Protein AF-A6SYN7-F1 (afdb_monomer)

pLDDT: mean 85.11, std 13.33, range [52.31, 98.19]

Structure (mmCIF, N/CA/C/O backbone):
data_AF-A6SYN7-F1
#
_entry.id   AF-A6SYN7-F1
#
loop_
_atom_site.group_PDB
_atom_site.id
_atom_site.type_symbol
_atom_site.label_atom_id
_atom_site.label_alt_id
_atom_site.label_comp_id
_atom_site.label_asym_id
_atom_site.label_entity_id
_atom_site.label_seq_id
_atom_site.pdbx_PDB_ins_code
_atom_site.Cartn_x
_atom_site.Cartn_y
_atom_site.Cartn_z
_atom_site.occupancy
_atom_site.B_iso_or_equiv
_atom_site.auth_seq_id
_atom_site.auth_comp_id
_atom_site.aut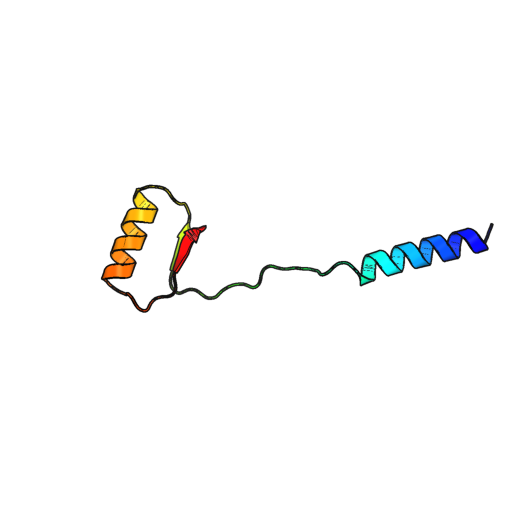h_asym_id
_atom_site.auth_atom_id
_atom_site.pdbx_PDB_model_num
ATOM 1 N N . MET A 1 1 ? 41.192 -40.427 -11.972 1.00 52.31 1 MET A N 1
ATOM 2 C CA . MET A 1 1 ? 40.293 -39.384 -12.522 1.00 52.31 1 MET A CA 1
ATOM 3 C C . MET A 1 1 ? 38.836 -39.515 -12.044 1.00 52.31 1 MET A C 1
ATOM 5 O O . MET A 1 1 ? 38.238 -38.493 -11.752 1.00 52.31 1 MET A O 1
ATOM 9 N N . PHE A 1 2 ? 38.288 -40.727 -11.855 1.00 56.38 2 PHE A N 1
ATOM 10 C CA . PHE A 1 2 ? 36.881 -40.952 -11.457 1.00 56.38 2 PHE A CA 1
ATOM 11 C C . PHE A 1 2 ? 36.428 -40.352 -10.106 1.00 56.38 2 PHE A C 1
ATOM 13 O O . PHE A 1 2 ? 35.311 -39.862 -10.018 1.00 56.38 2 PHE A O 1
ATOM 20 N N . LYS A 1 3 ? 37.275 -40.312 -9.063 1.00 58.62 3 LYS A N 1
ATOM 21 C CA . LYS A 1 3 ? 36.887 -39.780 -7.733 1.00 58.62 3 LYS A CA 1
ATOM 22 C C . LYS A 1 3 ? 36.566 -38.274 -7.724 1.00 58.62 3 LYS A C 1
ATOM 24 O O . LYS A 1 3 ? 35.725 -37.841 -6.947 1.00 58.62 3 LYS A O 1
ATOM 29 N N . LYS A 1 4 ? 37.195 -37.487 -8.609 1.00 60.66 4 LYS A N 1
ATOM 30 C CA . LYS A 1 4 ? 36.985 -36.029 -8.698 1.00 60.66 4 LYS A CA 1
ATOM 31 C C . LYS A 1 4 ? 35.624 -35.678 -9.317 1.00 60.66 4 LYS A C 1
ATOM 33 O O . LYS A 1 4 ? 35.041 -34.659 -8.968 1.00 60.66 4 LYS A O 1
ATOM 38 N N . ASN A 1 5 ? 35.095 -36.554 -10.175 1.00 62.94 5 ASN A N 1
ATOM 39 C CA . ASN A 1 5 ? 33.806 -36.349 -10.836 1.00 62.94 5 ASN A CA 1
ATOM 40 C C . ASN A 1 5 ? 32.626 -36.585 -9.884 1.00 62.94 5 ASN A C 1
ATOM 42 O O . ASN A 1 5 ? 31.650 -35.850 -9.957 1.00 62.94 5 ASN A O 1
ATOM 46 N N . TYR A 1 6 ? 32.729 -37.535 -8.945 1.00 74.12 6 TYR A N 1
ATOM 47 C CA . TYR A 1 6 ? 31.692 -37.733 -7.923 1.00 74.12 6 TYR A CA 1
ATOM 48 C C . TYR A 1 6 ? 31.552 -36.517 -7.006 1.00 74.12 6 TYR A C 1
ATOM 50 O O . TYR A 1 6 ? 30.437 -36.113 -6.703 1.00 74.12 6 TYR A O 1
ATOM 58 N N . LEU A 1 7 ? 32.672 -35.890 -6.629 1.00 76.19 7 LEU A N 1
ATOM 59 C CA . LEU A 1 7 ? 32.663 -34.667 -5.826 1.00 76.19 7 LEU A CA 1
ATOM 60 C C . LEU A 1 7 ? 31.965 -33.510 -6.561 1.00 76.19 7 LEU A C 1
ATOM 62 O O . LEU A 1 7 ? 31.167 -32.793 -5.967 1.00 76.19 7 LEU A O 1
ATOM 66 N N . ALA A 1 8 ? 32.230 -33.359 -7.862 1.00 78.31 8 ALA A N 1
ATOM 67 C CA . ALA A 1 8 ? 31.594 -32.333 -8.686 1.00 78.31 8 ALA A CA 1
ATOM 68 C C . ALA A 1 8 ? 30.081 -32.569 -8.848 1.00 78.31 8 ALA A C 1
ATOM 70 O O . ALA A 1 8 ? 29.300 -31.627 -8.747 1.00 78.31 8 ALA A O 1
ATOM 71 N N . ILE A 1 9 ? 29.658 -33.823 -9.039 1.00 80.56 9 ILE A N 1
ATOM 72 C CA . ILE A 1 9 ? 28.238 -34.188 -9.157 1.00 80.56 9 ILE A CA 1
ATOM 73 C C . ILE A 1 9 ? 27.508 -33.973 -7.82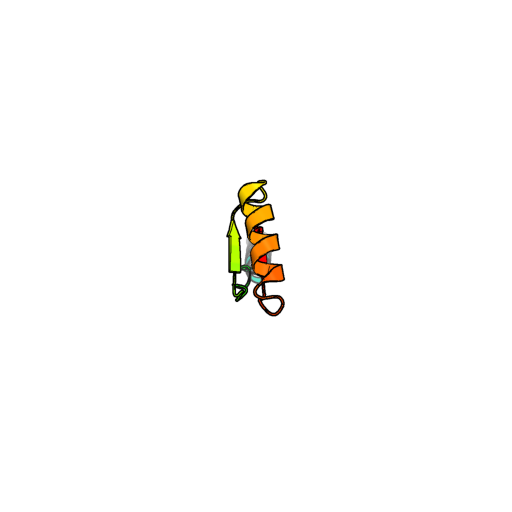6 1.00 80.56 9 ILE A C 1
ATOM 75 O O . ILE A 1 9 ? 26.412 -33.420 -7.816 1.00 80.56 9 ILE A O 1
ATOM 79 N N . PHE A 1 10 ? 28.124 -34.338 -6.698 1.00 80.38 10 PHE A N 1
ATOM 80 C CA . PHE A 1 10 ? 27.562 -34.067 -5.373 1.00 80.38 10 PHE A CA 1
ATOM 81 C C . PHE A 1 10 ? 27.415 -32.568 -5.105 1.00 80.38 10 PHE A C 1
ATOM 83 O O . PHE A 1 10 ? 26.375 -32.149 -4.608 1.00 80.38 10 PHE A O 1
ATOM 90 N N . GLY A 1 11 ? 28.414 -31.761 -5.477 1.00 81.56 11 GLY A N 1
ATOM 91 C CA . GLY A 1 11 ? 28.324 -30.303 -5.384 1.00 81.56 11 GLY A CA 1
ATOM 92 C C . GLY A 1 11 ? 27.179 -29.737 -6.227 1.00 81.56 11 GLY A C 1
ATOM 93 O O . GLY A 1 11 ? 26.409 -28.918 -5.740 1.00 81.56 11 GLY A O 1
ATOM 94 N N . PHE A 1 12 ? 27.010 -30.235 -7.453 1.00 79.69 12 PHE A N 1
ATOM 95 C CA . PHE A 1 12 ? 25.938 -29.805 -8.352 1.00 79.69 12 PHE A CA 1
ATOM 96 C C . PHE A 1 12 ? 24.539 -30.174 -7.832 1.00 79.69 12 PHE A C 1
ATOM 98 O O . PHE A 1 12 ? 23.635 -29.340 -7.836 1.00 79.69 12 PHE A O 1
ATOM 105 N N . ILE A 1 13 ? 24.365 -31.398 -7.321 1.00 81.69 13 ILE A N 1
ATOM 106 C CA . ILE A 1 13 ? 23.107 -31.838 -6.696 1.00 81.69 13 ILE A CA 1
ATOM 107 C C . ILE A 1 13 ? 22.822 -31.017 -5.435 1.00 81.69 13 ILE A C 1
ATOM 109 O O . ILE A 1 13 ? 21.688 -30.595 -5.225 1.00 81.69 13 ILE A O 1
ATOM 113 N N . PHE A 1 14 ? 23.841 -30.735 -4.622 1.00 79.25 14 PHE A N 1
ATOM 114 C CA . PHE A 1 14 ? 23.687 -29.913 -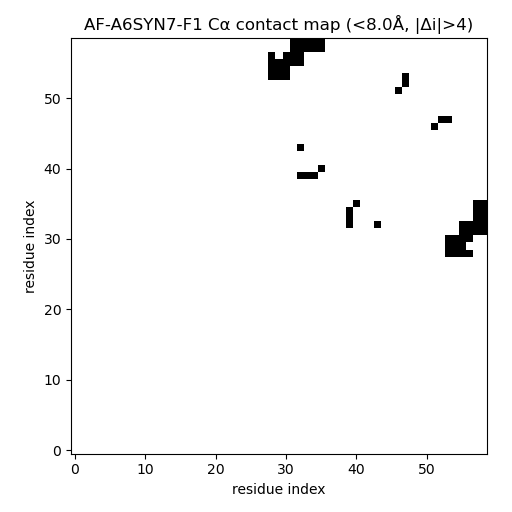3.425 1.00 79.25 14 PHE A CA 1
ATOM 115 C C . PHE A 1 14 ? 23.215 -28.494 -3.768 1.00 79.25 14 PHE A C 1
ATOM 117 O O . PHE A 1 14 ? 22.317 -27.977 -3.112 1.00 79.25 14 PHE A O 1
ATOM 124 N N . THR A 1 15 ? 23.732 -27.883 -4.838 1.00 73.88 15 THR A N 1
ATOM 125 C CA . THR A 1 15 ? 23.255 -26.567 -5.294 1.00 73.88 15 THR A CA 1
ATOM 126 C C . THR A 1 15 ? 21.800 -26.606 -5.768 1.00 73.88 15 THR A C 1
ATOM 128 O O . THR A 1 15 ? 21.044 -25.703 -5.428 1.00 73.88 15 THR A O 1
ATOM 131 N N . LEU A 1 16 ? 21.379 -27.655 -6.484 1.00 75.69 16 LEU A N 1
ATOM 132 C CA . LEU A 1 16 ? 19.985 -27.805 -6.930 1.00 75.69 16 LEU A CA 1
ATOM 133 C C . LEU A 1 16 ? 18.997 -28.030 -5.774 1.00 75.69 16 LEU A C 1
ATOM 135 O O . LEU A 1 16 ? 17.851 -27.601 -5.858 1.00 75.69 16 LEU A O 1
ATOM 139 N N . VAL A 1 17 ? 19.424 -28.698 -4.700 1.00 74.62 17 VAL A N 1
ATOM 140 C CA . VAL A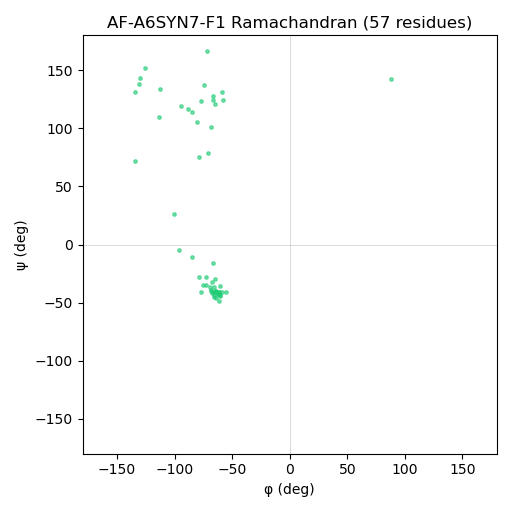 1 17 ? 18.576 -28.965 -3.523 1.00 74.62 17 VAL A CA 1
ATOM 141 C C . VAL A 1 17 ? 18.465 -27.738 -2.607 1.00 74.62 17 VAL A C 1
ATOM 143 O O . VAL A 1 17 ? 17.464 -27.584 -1.913 1.00 74.62 17 VAL A O 1
ATOM 146 N N . VAL A 1 18 ? 19.473 -26.859 -2.599 1.00 73.75 18 VAL A N 1
ATOM 147 C CA . VAL A 1 18 ? 19.578 -25.746 -1.636 1.00 73.75 18 VAL A CA 1
ATOM 148 C C . VAL A 1 18 ? 19.038 -24.417 -2.178 1.00 73.75 18 VAL A C 1
ATOM 150 O O . VAL A 1 18 ? 18.944 -23.461 -1.418 1.00 73.75 18 VAL A O 1
ATOM 153 N N . THR A 1 19 ? 18.624 -24.311 -3.444 1.00 70.50 19 THR A N 1
ATOM 154 C CA . THR A 1 19 ? 17.946 -23.094 -3.925 1.00 70.50 19 THR A CA 1
ATOM 155 C C . THR A 1 19 ? 16.470 -23.101 -3.517 1.00 70.50 19 THR A C 1
ATOM 157 O O . THR A 1 19 ? 15.688 -23.816 -4.151 1.00 70.50 19 THR A O 1
ATOM 160 N N . PRO A 1 20 ? 16.027 -22.307 -2.520 1.00 66.75 20 PRO A N 1
ATOM 161 C CA . PRO A 1 20 ? 14.606 -22.057 -2.371 1.00 66.75 20 PRO A CA 1
ATOM 162 C C . PRO A 1 20 ? 14.147 -21.289 -3.613 1.00 66.75 20 PRO A C 1
ATOM 164 O O . PRO A 1 20 ? 14.650 -20.205 -3.911 1.00 66.75 20 PRO A O 1
ATOM 167 N N . LEU A 1 21 ? 13.193 -21.851 -4.350 1.00 61.28 21 LEU A N 1
ATOM 168 C CA . LEU A 1 21 ? 12.464 -21.132 -5.386 1.00 61.28 21 LEU A CA 1
ATOM 169 C C . LEU A 1 21 ? 11.535 -20.139 -4.666 1.00 61.28 21 LEU A C 1
ATOM 171 O O . LEU A 1 21 ? 10.369 -20.426 -4.414 1.00 61.28 21 LEU A O 1
ATOM 175 N N . HIS A 1 22 ? 12.085 -19.012 -4.212 1.00 64.56 22 HIS A N 1
ATOM 176 C CA . HIS A 1 22 ? 11.350 -18.002 -3.452 1.00 64.56 22 HIS A CA 1
ATOM 177 C C . HIS A 1 22 ? 10.515 -17.161 -4.426 1.00 64.56 22 HIS A C 1
ATOM 179 O O . HIS A 1 22 ? 10.876 -16.044 -4.795 1.00 64.56 22 HIS A O 1
ATOM 185 N N . ALA A 1 23 ? 9.414 -17.732 -4.911 1.00 69.94 23 ALA A N 1
ATOM 186 C CA . ALA A 1 23 ? 8.360 -16.928 -5.507 1.00 69.94 23 ALA A CA 1
ATOM 187 C C . ALA A 1 23 ? 7.755 -16.078 -4.383 1.00 69.94 23 ALA A C 1
ATOM 189 O O . ALA A 1 23 ? 7.357 -16.622 -3.354 1.00 69.94 23 ALA A O 1
ATOM 190 N N . ALA A 1 24 ? 7.726 -14.755 -4.555 1.00 72.69 24 ALA A N 1
ATOM 191 C CA . ALA A 1 24 ? 7.016 -13.892 -3.623 1.00 72.69 24 ALA A CA 1
ATOM 192 C C . ALA A 1 24 ? 5.548 -14.335 -3.593 1.00 72.69 24 ALA A C 1
ATOM 194 O O . ALA A 1 24 ? 4.908 -14.437 -4.643 1.00 72.69 24 ALA A O 1
ATOM 195 N N . GLU A 1 25 ? 5.034 -14.651 -2.406 1.00 77.00 25 GLU A N 1
ATOM 196 C CA . GLU A 1 25 ? 3.628 -15.001 -2.256 1.00 77.00 25 GLU A CA 1
ATOM 197 C C . GLU A 1 25 ? 2.768 -13.833 -2.748 1.00 77.00 25 GLU A C 1
ATOM 199 O O . GLU A 1 25 ? 3.002 -12.676 -2.390 1.00 77.00 25 GLU A O 1
ATOM 204 N N . VAL A 1 26 ? 1.776 -14.133 -3.590 1.00 79.44 26 VAL A N 1
ATOM 205 C CA . VAL A 1 26 ? 0.818 -13.125 -4.047 1.00 79.44 26 VAL A CA 1
ATOM 206 C C . VAL A 1 26 ? -0.032 -12.730 -2.848 1.00 79.44 26 VAL A C 1
ATOM 208 O O . VAL A 1 26 ? -0.954 -13.451 -2.456 1.00 79.44 26 VAL A O 1
ATOM 211 N N . LYS A 1 27 ? 0.287 -11.580 -2.258 1.00 84.81 27 LYS A N 1
ATOM 212 C CA . LYS A 1 27 ? -0.529 -10.990 -1.206 1.00 84.81 27 LYS A CA 1
ATOM 213 C C . LYS A 1 27 ? -1.860 -10.562 -1.802 1.00 84.81 27 LYS A C 1
ATOM 215 O O . LYS A 1 27 ? -1.919 -9.856 -2.806 1.00 84.81 27 LYS A O 1
ATOM 220 N N . LYS A 1 28 ? -2.941 -11.011 -1.174 1.00 92.94 28 LYS A N 1
ATOM 221 C CA . LYS A 1 28 ? -4.278 -10.516 -1.480 1.00 92.94 28 LYS A CA 1
ATOM 222 C C . LYS A 1 28 ? -4.491 -9.253 -0.664 1.00 92.94 28 LYS A C 1
ATOM 224 O O . LYS A 1 28 ? -4.509 -9.326 0.561 1.00 92.94 28 LYS A O 1
ATOM 229 N N . VAL A 1 29 ? -4.616 -8.134 -1.362 1.00 95.00 29 VAL A N 1
ATOM 230 C CA . VAL A 1 29 ? -4.954 -6.828 -0.799 1.00 95.00 29 VAL A CA 1
ATOM 231 C C . VAL A 1 29 ? -6.167 -6.277 -1.535 1.00 95.00 29 VAL A C 1
ATOM 233 O O . VAL A 1 29 ? -6.386 -6.612 -2.702 1.00 95.00 29 VAL A O 1
ATOM 236 N N . ASP A 1 30 ? -6.947 -5.445 -0.859 1.00 97.00 30 ASP A N 1
ATOM 237 C CA . ASP A 1 30 ? -8.131 -4.810 -1.442 1.00 97.00 30 ASP A CA 1
ATOM 238 C C . ASP A 1 30 ? -7.724 -3.717 -2.441 1.00 97.00 30 ASP A C 1
ATOM 240 O O . ASP A 1 30 ? -8.359 -3.549 -3.483 1.00 97.00 30 ASP A O 1
ATOM 244 N N . VAL A 1 31 ? -6.616 -3.013 -2.164 1.00 96.12 31 VAL A N 1
ATOM 245 C CA . VAL A 1 31 ? -6.054 -1.987 -3.053 1.00 96.12 31 VAL A CA 1
ATOM 246 C C . VAL A 1 31 ? -4.543 -2.147 -3.189 1.00 96.12 31 VAL A C 1
ATOM 248 O O . VAL A 1 31 ? -3.811 -2.211 -2.203 1.00 96.12 31 VAL A O 1
ATOM 251 N N . MET A 1 32 ? -4.065 -2.127 -4.433 1.00 94.88 32 MET A N 1
ATOM 252 C CA . MET A 1 32 ? -2.642 -2.044 -4.754 1.00 94.88 32 MET A CA 1
ATOM 253 C C . MET A 1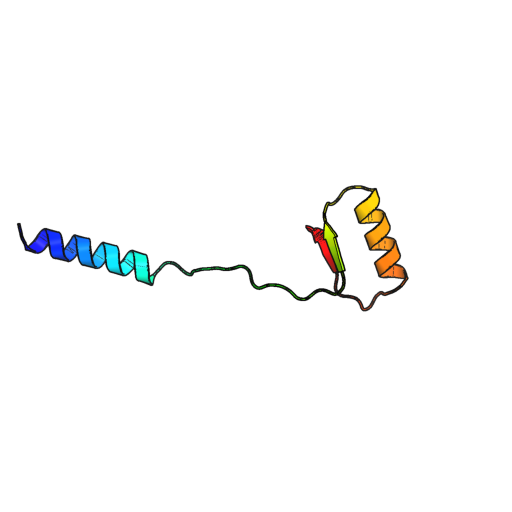 32 ? -2.351 -0.707 -5.443 1.00 94.88 32 MET A C 1
ATOM 255 O O . MET A 1 32 ? -2.771 -0.475 -6.579 1.00 94.88 32 MET A O 1
ATOM 259 N N . LEU A 1 33 ? -1.653 0.184 -4.740 1.00 95.06 33 LEU A N 1
ATOM 260 C CA . LEU A 1 33 ? -1.239 1.491 -5.245 1.00 95.06 33 LEU A CA 1
ATOM 261 C C . LEU A 1 33 ? 0.113 1.358 -5.944 1.00 95.06 33 LEU A C 1
ATOM 263 O O . LEU A 1 33 ? 1.115 1.031 -5.316 1.00 95.06 33 LEU A O 1
ATOM 267 N N . ILE A 1 34 ? 0.149 1.629 -7.246 1.00 94.44 34 ILE A N 1
ATOM 268 C CA . ILE A 1 34 ? 1.389 1.596 -8.024 1.00 94.44 34 ILE A CA 1
ATOM 269 C C . ILE A 1 34 ? 1.977 3.010 -8.075 1.00 94.44 34 ILE A C 1
ATOM 271 O O . ILE A 1 34 ? 1.357 3.943 -8.598 1.00 94.44 34 ILE A O 1
ATOM 275 N N . GLY A 1 35 ? 3.190 3.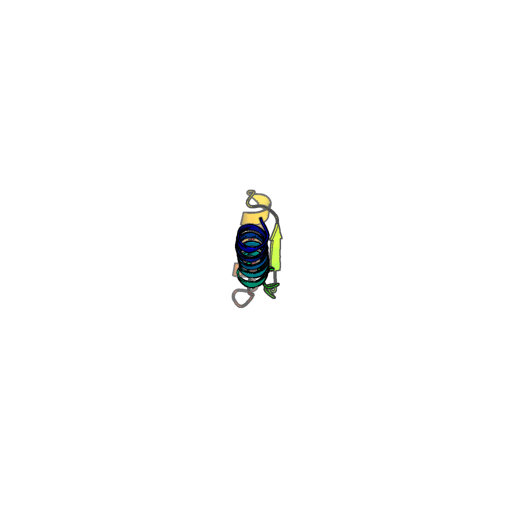152 -7.549 1.00 93.31 35 GLY A N 1
ATOM 276 C CA . GLY A 1 35 ? 3.942 4.395 -7.464 1.00 93.31 35 GLY A CA 1
ATOM 277 C C . GLY A 1 35 ? 3.652 5.205 -6.196 1.00 93.31 35 GLY A C 1
ATOM 278 O O . GLY A 1 35 ? 2.514 5.335 -5.757 1.00 93.31 35 GLY A O 1
ATOM 279 N N . GLY A 1 36 ? 4.701 5.827 -5.648 1.00 93.94 36 GLY A N 1
ATOM 280 C CA . GLY A 1 36 ? 4.660 6.690 -4.455 1.00 93.94 36 GLY A CA 1
ATOM 281 C C . GLY A 1 36 ? 4.672 8.195 -4.747 1.00 93.94 36 GLY A C 1
ATOM 282 O O . GLY A 1 36 ? 5.162 8.983 -3.941 1.00 93.94 36 GLY A O 1
ATOM 283 N N . GLY A 1 37 ? 4.198 8.609 -5.925 1.00 97.12 37 GLY A N 1
ATOM 284 C CA . GLY A 1 37 ? 4.076 10.026 -6.277 1.00 97.12 37 GLY A CA 1
ATOM 285 C C . GLY A 1 37 ? 2.942 10.716 -5.515 1.00 97.12 37 GLY A C 1
ATOM 286 O O . GLY A 1 37 ? 2.065 10.057 -4.961 1.00 97.12 37 GLY A O 1
ATOM 287 N N . ILE A 1 38 ? 2.915 12.055 -5.537 1.00 97.06 38 ILE A N 1
ATOM 288 C CA . ILE A 1 38 ? 1.926 12.835 -4.773 1.00 97.06 38 ILE A CA 1
ATOM 289 C C . ILE A 1 38 ? 0.483 12.430 -5.092 1.00 97.06 38 ILE A C 1
ATOM 291 O O . ILE A 1 38 ? -0.311 12.261 -4.181 1.00 97.06 38 ILE A O 1
ATOM 295 N N . MET A 1 39 ? 0.160 12.174 -6.361 1.00 95.62 39 MET A N 1
ATOM 296 C CA . MET A 1 39 ? -1.186 11.761 -6.764 1.00 95.62 39 MET A CA 1
ATOM 297 C C . MET A 1 39 ? -1.584 10.405 -6.166 1.00 95.62 39 MET A C 1
ATOM 299 O O . MET A 1 39 ? -2.679 10.281 -5.623 1.00 95.62 39 MET A O 1
ATOM 303 N N . SER A 1 40 ? -0.692 9.410 -6.221 1.00 96.56 40 SER A N 1
ATOM 304 C CA . SER A 1 40 ? -0.946 8.076 -5.665 1.00 96.56 40 SER A CA 1
ATOM 305 C C . SER A 1 40 ? -1.025 8.102 -4.138 1.00 96.56 40 SER A C 1
ATOM 307 O O . SER A 1 40 ? -1.905 7.470 -3.559 1.00 96.56 40 SER A O 1
ATOM 309 N N . ALA A 1 41 ? -0.160 8.878 -3.479 1.00 95.69 41 ALA A N 1
ATOM 310 C CA . ALA A 1 41 ? -0.192 9.049 -2.029 1.00 95.69 41 ALA A CA 1
ATOM 311 C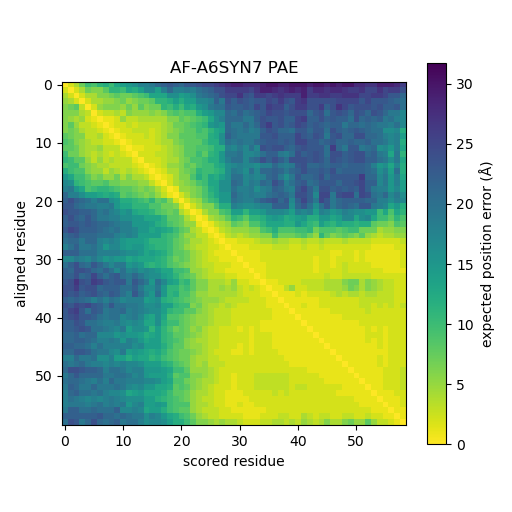 C . ALA A 1 41 ? -1.471 9.767 -1.568 1.00 95.69 41 ALA A C 1
ATOM 313 O O . ALA A 1 41 ? -2.125 9.313 -0.632 1.00 95.69 41 ALA A O 1
ATOM 314 N N . THR A 1 42 ? -1.872 10.850 -2.247 1.00 97.38 42 THR A N 1
ATOM 315 C CA . THR A 1 42 ? -3.122 11.562 -1.942 1.00 97.38 42 THR A CA 1
ATOM 316 C C . THR A 1 42 ? -4.338 10.656 -2.124 1.00 97.38 42 THR A C 1
ATOM 318 O O . THR A 1 42 ? -5.211 10.645 -1.258 1.00 97.38 42 THR A O 1
ATOM 321 N N . LEU A 1 43 ? -4.379 9.857 -3.195 1.00 97.25 43 LEU A N 1
ATOM 322 C CA . LEU A 1 43 ? -5.438 8.867 -3.392 1.00 97.25 43 LEU A CA 1
ATOM 323 C C . LEU A 1 43 ? -5.465 7.827 -2.262 1.00 97.25 43 LEU A C 1
ATOM 325 O O . LEU A 1 43 ? -6.539 7.527 -1.750 1.00 97.25 43 LEU A O 1
ATOM 329 N N . GLY A 1 44 ? -4.305 7.315 -1.841 1.00 96.94 44 GLY A N 1
ATOM 330 C CA . GLY A 1 44 ? -4.212 6.364 -0.730 1.00 96.94 44 GLY A CA 1
ATOM 331 C C . GLY A 1 44 ? -4.767 6.914 0.585 1.00 96.94 44 GLY A C 1
ATOM 332 O O . GLY A 1 44 ? -5.497 6.211 1.277 1.00 96.94 44 GLY A O 1
ATOM 333 N N . ILE A 1 45 ? -4.498 8.188 0.891 1.00 97.00 45 ILE A N 1
ATOM 334 C CA . ILE A 1 45 ? -5.085 8.866 2.058 1.00 97.00 45 ILE A CA 1
ATOM 335 C C . ILE A 1 45 ? -6.612 8.914 1.940 1.00 97.00 45 ILE A C 1
ATOM 337 O O . ILE A 1 45 ? -7.307 8.535 2.875 1.00 97.00 45 ILE A O 1
ATOM 341 N N . TRP A 1 46 ? -7.146 9.333 0.789 1.00 97.94 46 TRP A N 1
ATOM 342 C CA . TRP A 1 46 ? -8.598 9.419 0.594 1.00 97.94 46 TRP A CA 1
ATOM 343 C C . TRP A 1 46 ? -9.282 8.057 0.731 1.00 97.94 46 TRP A C 1
ATOM 345 O O . TRP A 1 46 ? -10.339 7.965 1.348 1.00 97.94 46 TRP A O 1
ATOM 355 N N . LEU A 1 47 ? -8.675 6.999 0.190 1.00 97.69 47 LEU A N 1
ATOM 356 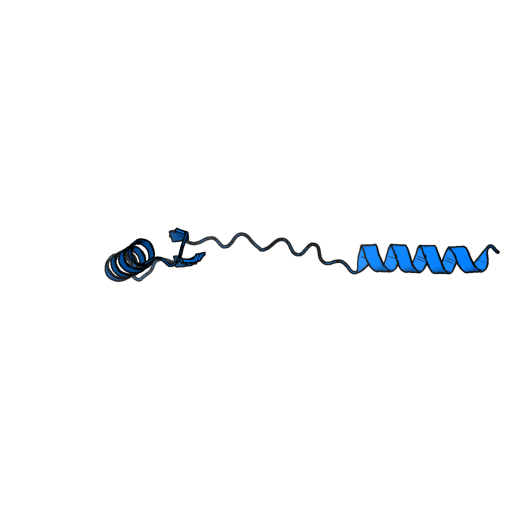C CA . LEU A 1 47 ? -9.192 5.637 0.324 1.00 97.69 47 LEU A CA 1
ATOM 357 C C . LEU A 1 47 ? -9.158 5.152 1.776 1.00 97.69 47 LEU A C 1
ATOM 359 O O . LEU A 1 47 ? -10.093 4.484 2.198 1.00 97.69 47 LEU A O 1
ATOM 363 N N . ASN A 1 48 ? -8.138 5.518 2.553 1.00 97.12 48 ASN A N 1
ATOM 364 C CA . ASN A 1 48 ? -8.066 5.156 3.969 1.00 97.12 48 ASN A CA 1
ATOM 365 C C . ASN A 1 48 ? -9.110 5.876 4.826 1.00 97.12 48 ASN A C 1
ATOM 367 O O . ASN A 1 48 ? -9.669 5.265 5.730 1.00 97.12 48 ASN A O 1
ATOM 371 N N . GLU A 1 49 ? -9.405 7.137 4.518 1.00 98.12 49 GLU A N 1
ATOM 372 C CA . GLU A 1 49 ? -10.466 7.887 5.199 1.00 98.12 49 GLU A CA 1
ATOM 373 C C . GLU A 1 49 ? -11.863 7.339 4.870 1.00 98.12 49 GLU A C 1
ATOM 375 O O . GLU A 1 49 ? -12.728 7.271 5.742 1.00 98.12 49 GLU A O 1
ATOM 380 N N . LEU A 1 50 ? -12.096 6.937 3.616 1.00 98.19 50 LEU A N 1
ATOM 381 C CA . LEU A 1 50 ? -13.385 6.391 3.178 1.00 98.19 50 LEU A CA 1
ATOM 382 C C . LEU A 1 50 ? -13.592 4.939 3.631 1.00 98.19 50 LEU A C 1
ATOM 384 O O . LEU A 1 50 ? -14.690 4.585 4.052 1.00 98.19 50 LEU A O 1
ATOM 388 N N . GLU A 1 51 ? -12.548 4.113 3.550 1.00 98.00 51 GLU A N 1
ATOM 389 C CA . GLU A 1 51 ? -12.584 2.669 3.802 1.00 98.00 51 GLU A CA 1
ATOM 390 C C . GLU A 1 51 ? -11.401 2.242 4.697 1.00 98.00 51 GLU A C 1
ATOM 392 O O . GLU A 1 51 ? -10.455 1.581 4.253 1.00 98.00 51 GLU A O 1
ATOM 397 N N . PRO A 1 52 ? -11.426 2.589 5.997 1.00 96.81 52 PRO A N 1
ATOM 398 C CA . PRO A 1 52 ? -10.308 2.347 6.916 1.00 96.81 52 PRO A CA 1
ATOM 399 C C . PRO A 1 52 ? -10.035 0.861 7.192 1.00 96.81 52 PRO A C 1
ATOM 401 O O . PRO A 1 52 ? -8.979 0.513 7.716 1.00 96.81 52 PRO A O 1
ATOM 404 N N . GLY A 1 53 ? -10.985 -0.022 6.869 1.00 97.56 53 GLY A N 1
ATOM 405 C CA . GLY A 1 53 ? -10.843 -1.469 7.040 1.00 97.56 53 GLY A CA 1
ATOM 406 C C . GLY A 1 53 ? -10.135 -2.177 5.884 1.00 97.56 53 GLY A C 1
ATOM 407 O O . GLY A 1 53 ? -9.820 -3.359 6.020 1.00 97.56 53 GLY A O 1
ATOM 408 N N . TRP A 1 54 ? -9.905 -1.500 4.756 1.00 97.81 54 TRP A N 1
ATOM 409 C CA . TRP A 1 54 ? -9.284 -2.117 3.587 1.00 97.81 54 TRP A CA 1
ATOM 410 C C . TRP A 1 54 ? -7.787 -2.323 3.777 1.00 97.81 54 TRP A C 1
ATOM 412 O O . TRP A 1 54 ? -7.051 -1.448 4.242 1.00 97.81 54 TRP A O 1
ATOM 422 N N . SER A 1 55 ? -7.326 -3.492 3.350 1.00 96.62 55 SER A N 1
ATOM 423 C CA . SER A 1 55 ? -5.909 -3.798 3.235 1.00 96.62 55 SER A CA 1
ATOM 424 C C . SER A 1 55 ? -5.336 -3.133 1.980 1.00 96.62 55 SER A C 1
ATOM 426 O O . SER A 1 55 ? -5.825 -3.337 0.868 1.00 96.62 55 SER A O 1
ATOM 428 N N . MET A 1 56 ? -4.301 -2.310 2.156 1.00 95.62 56 MET A N 1
ATOM 429 C CA . MET A 1 56 ? -3.690 -1.542 1.069 1.00 95.62 56 MET A CA 1
ATOM 430 C C . MET A 1 56 ? -2.172 -1.704 1.067 1.00 95.62 56 MET A C 1
ATOM 432 O O . MET A 1 56 ? -1.537 -1.658 2.121 1.00 95.62 56 MET A O 1
ATOM 436 N N . GLU A 1 57 ? -1.588 -1.863 -0.119 1.00 94.44 57 GLU A N 1
ATOM 437 C CA . GLU A 1 57 ? -0.136 -1.962 -0.317 1.00 94.44 57 GLU A CA 1
ATOM 438 C C . GLU A 1 57 ? 0.314 -0.997 -1.417 1.00 94.44 57 GLU A C 1
ATOM 440 O O . GLU A 1 57 ? -0.399 -0.781 -2.399 1.00 94.44 57 GLU A O 1
ATOM 445 N N . MET A 1 58 ? 1.494 -0.399 -1.238 1.00 93.62 58 MET A N 1
ATOM 446 C CA . MET A 1 58 ? 2.117 0.492 -2.214 1.00 93.62 58 MET A CA 1
ATOM 447 C C . MET A 1 58 ? 3.379 -0.158 -2.775 1.00 93.62 58 MET A C 1
ATOM 449 O O . MET A 1 58 ? 4.192 -0.675 -2.006 1.00 93.62 58 MET A O 1
ATOM 453 N N . VAL A 1 59 ? 3.528 -0.107 -4.099 1.00 91.12 59 VAL A N 1
ATOM 454 C CA . VAL A 1 59 ? 4.679 -0.638 -4.848 1.00 91.12 59 VAL A CA 1
ATOM 455 C C . VAL A 1 59 ? 5.409 0.485 -5.566 1.00 91.12 59 VAL A C 1
ATOM 457 O O . VAL A 1 59 ? 4.724 1.318 -6.202 1.00 91.12 59 VAL A O 1
#

Nearest PDB structures (foldseek):
  8btn-assembly1_A  TM=3.420E-01  e=2.467E+00  Bacillus cereus MSX-D12
  8btn-assembly1_B  TM=4.143E-01  e=6.110E+00  Bacillus cereus MSX-D12

Secondary structure (DSSP, 8-state):
-HHHHHHHHHHHHHHHHH----PPP----SEEE---SHHHHHHHHHHHHH-TTS-EEE-

Sequence (59 aa):
MFKKNYLAIFGFIFTLVVTPLHAAEVKKVDVMLIGGGIMSATLGIWLNELEPGWSMEMV

Foldseek 3Di:
DVVVVVVVVVVVVVVVVPDDPPDPPPDDWPEEQEDDDPVSVVVVVVCCVVPVPTGYDYD

Solvent-accessible surface area (backbone atoms only — not comparable to full-atom values): 3761 Å² total; per-residue (Å²): 121,72,74,62,54,53,56,53,51,52,52,53,52,49,55,67,72,66,58,77,84,79,69,80,77,85,77,88,56,79,40,79,43,78,46,87,47,71,69,47,48,52,48,51,50,54,47,41,73,76,4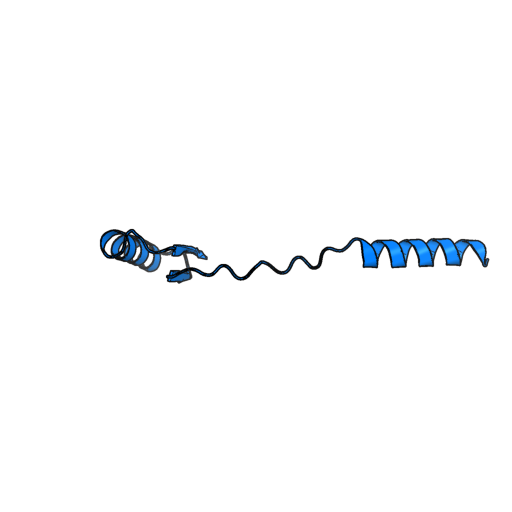4,71,86,60,46,71,49,79,88

Mean predicted aligned error: 10.8 Å

Radius of gyration: 23.55 Å; Cα contacts (8 Å, |Δi|>4): 33; chains: 1; bounding box: 54×54×20 Å